Protein AF-A0A7Y6QMT1-F1 (afdb_monomer_lite)

Radius of gyration: 16.58 Å; chains: 1; bounding box: 36×43×42 Å

pLDDT: mean 93.89, std 8.6, range [36.66, 98.69]

Secondary structure (DSSP, 8-state):
--S---BTTTTB-HHHHHHHHHHHGGGGT-TTTTS--HHHHGGGTT-HHHHHHHHHHHHHHHHHHHHHTT---HHHHHHHHHHSHHHHHHHHHHHHHH-TT-BHHHHS-HHHHHH-HHHHTTTTSBHHHHHHHHHHHHHTTHHHHHHHHHHHHT-

Foldseek 3Di:
DPPFCQDADLRAGLVRQLLLCLVCVVVVVDPPRVHDDSVSSVVCRPPRVVVVVSLVVLLVVQQVVLVVLQHDQSQLSSQLCSLVNPPLSSQLSNVCNVPQQAWQVVRDPQVSCVVCCQQQPNRRGTSNSSSVSSSVVSVVCVVVVVVVVVVVVVD

Sequence (155 aa):
MAVSTAHGYGQFTDAGWMDALNRYGEKYEINSAGTLSNRNAAKYRTNKDLQAEMLAELTKANIAKGRVLGGVDDNANVYALHNLGSGDGQRFLRALAKDHNTSVADVLSKEVIKGNPSLYGNGSLTLQDAYERMSAAMAGGQQYADEARNLSQAK

Structure (mmCIF, N/CA/C/O backbone):
data_AF-A0A7Y6QMT1-F1
#
_entry.id   AF-A0A7Y6QMT1-F1
#
loop_
_atom_site.group_PDB
_atom_site.id
_atom_site.type_symbol
_atom_site.label_atom_id
_atom_site.label_alt_id
_atom_site.label_comp_id
_atom_site.label_asym_id
_atom_site.label_entity_id
_atom_site.label_seq_id
_atom_site.pdbx_PDB_ins_code
_atom_site.Cartn_x
_atom_site.Cartn_y
_atom_site.Cartn_z
_atom_site.occupancy
_atom_site.B_iso_or_equiv
_atom_site.auth_seq_id
_atom_site.auth_comp_id
_atom_site.auth_asym_id
_atom_site.auth_atom_id
_atom_site.pdbx_PDB_model_num
ATOM 1 N N . MET A 1 1 ? -1.799 23.620 -6.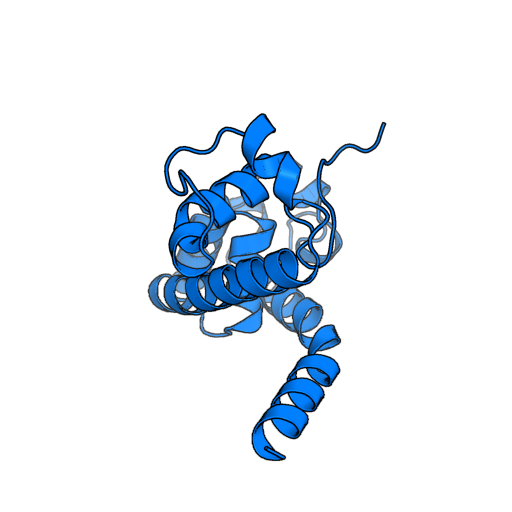351 1.00 36.66 1 MET A N 1
ATOM 2 C CA . MET A 1 1 ? -0.718 22.620 -6.481 1.00 36.66 1 MET A CA 1
ATOM 3 C C . MET A 1 1 ? -1.300 21.263 -6.133 1.00 36.66 1 MET A C 1
ATOM 5 O O . MET A 1 1 ? -2.010 21.188 -5.138 1.00 36.66 1 MET A O 1
ATOM 9 N N . ALA A 1 2 ? -1.075 20.228 -6.945 1.00 42.97 2 ALA A N 1
ATOM 10 C CA . ALA A 1 2 ? -1.429 18.869 -6.541 1.00 42.97 2 ALA A CA 1
ATOM 11 C C . ALA A 1 2 ? -0.578 18.504 -5.314 1.00 42.97 2 ALA A C 1
ATOM 13 O O . ALA A 1 2 ? 0.639 18.652 -5.348 1.00 42.97 2 ALA A O 1
ATOM 14 N N . VAL A 1 3 ? -1.217 18.105 -4.214 1.00 60.84 3 VAL A N 1
ATOM 15 C CA . VAL A 1 3 ? -0.555 17.871 -2.912 1.00 60.84 3 VAL A CA 1
ATOM 16 C C . VAL A 1 3 ? 0.200 16.525 -2.887 1.00 60.84 3 VAL A C 1
ATOM 18 O O . VAL A 1 3 ? 0.833 16.183 -1.897 1.00 60.84 3 VAL A O 1
ATOM 21 N N . SER A 1 4 ? 0.167 15.752 -3.979 1.00 79.12 4 SER A N 1
ATOM 22 C CA . SER A 1 4 ? 0.709 14.392 -4.052 1.00 79.12 4 SER A CA 1
ATOM 23 C C . SER A 1 4 ? 1.417 14.117 -5.381 1.00 79.12 4 SER A C 1
ATOM 25 O O . SER A 1 4 ? 0.995 14.611 -6.425 1.00 79.12 4 SER A O 1
ATOM 27 N N . THR A 1 5 ? 2.465 13.288 -5.331 1.00 88.56 5 THR A N 1
ATOM 28 C CA . THR A 1 5 ? 3.191 12.746 -6.498 1.00 88.56 5 THR A CA 1
ATOM 29 C C . THR A 1 5 ? 2.609 11.413 -6.995 1.00 88.56 5 THR A C 1
ATOM 31 O O . THR A 1 5 ? 3.206 10.740 -7.831 1.00 88.56 5 THR A O 1
ATOM 34 N N . ALA A 1 6 ? 1.441 11.017 -6.478 1.00 91.00 6 ALA A N 1
ATOM 35 C CA . ALA A 1 6 ? 0.732 9.803 -6.870 1.00 91.00 6 ALA A CA 1
ATOM 36 C C . ALA A 1 6 ? 0.394 9.774 -8.373 1.00 91.00 6 ALA A C 1
ATOM 38 O O . ALA A 1 6 ? -0.222 10.705 -8.896 1.00 91.00 6 ALA A O 1
ATOM 39 N N . HIS A 1 7 ? 0.765 8.691 -9.064 1.00 89.94 7 HIS A N 1
ATOM 40 C CA . HIS A 1 7 ? 0.585 8.550 -10.517 1.00 89.94 7 HIS A CA 1
ATOM 41 C C . HIS A 1 7 ? 0.372 7.085 -10.968 1.00 89.94 7 HIS A C 1
ATOM 43 O O . HIS A 1 7 ? 0.881 6.145 -10.348 1.00 89.94 7 HIS A O 1
ATOM 49 N N . GLY A 1 8 ? -0.309 6.872 -12.096 1.00 91.81 8 GLY A N 1
ATOM 50 C CA . GLY A 1 8 ? -0.387 5.566 -12.766 1.00 91.81 8 GLY A CA 1
ATOM 51 C C . GLY A 1 8 ? -1.213 4.496 -12.033 1.00 91.81 8 GLY A C 1
ATOM 52 O O . GLY A 1 8 ? -1.898 4.782 -11.058 1.00 91.81 8 GLY A O 1
ATOM 53 N N . TYR A 1 9 ? -1.140 3.243 -12.494 1.00 90.12 9 TYR A N 1
ATOM 54 C CA . TYR A 1 9 ? -2.061 2.160 -12.099 1.00 90.12 9 TYR A CA 1
ATOM 55 C C . TYR A 1 9 ? -2.089 1.835 -10.602 1.00 90.12 9 TYR A C 1
ATOM 57 O O . TYR A 1 9 ? -3.125 1.438 -10.084 1.00 90.12 9 TYR A O 1
ATOM 65 N N . GLY A 1 10 ? -0.976 2.036 -9.897 1.00 90.38 10 GLY A N 1
ATOM 66 C CA . GLY A 1 10 ? -0.895 1.849 -8.446 1.00 90.38 10 GLY A CA 1
ATOM 67 C C . GLY A 1 10 ? -0.876 3.146 -7.646 1.00 90.38 10 GLY A C 1
ATOM 68 O O . GLY A 1 10 ? -0.593 3.094 -6.460 1.00 90.38 10 GLY A O 1
ATOM 69 N N . GLN A 1 11 ? -1.050 4.310 -8.285 1.00 93.69 11 GLN A N 1
ATOM 70 C CA . GLN A 1 11 ? -0.987 5.626 -7.635 1.00 93.69 11 GLN A CA 1
ATOM 71 C C . GLN A 1 11 ? 0.235 5.826 -6.708 1.00 93.69 11 GLN A C 1
ATOM 73 O O . GLN A 1 11 ? 0.184 6.589 -5.746 1.00 93.69 11 GLN A O 1
ATOM 78 N N . PHE A 1 12 ? 1.369 5.187 -7.018 1.00 93.50 12 PHE A N 1
ATOM 79 C CA . PHE A 1 12 ? 2.595 5.305 -6.227 1.00 93.50 12 PHE A CA 1
ATOM 80 C C . PHE A 1 12 ? 3.060 6.764 -6.129 1.00 93.50 12 PHE A C 1
ATOM 82 O O . PHE A 1 12 ? 3.094 7.481 -7.130 1.00 93.50 12 PHE A O 1
ATOM 89 N N . THR A 1 13 ? 3.488 7.199 -4.949 1.00 93.38 13 THR A N 1
ATOM 90 C CA . THR A 1 13 ? 4.299 8.421 -4.832 1.00 93.38 13 THR A CA 1
ATOM 91 C C . THR A 1 13 ? 5.682 8.189 -5.445 1.00 93.38 13 THR A C 1
ATOM 93 O O . THR A 1 13 ? 6.070 7.043 -5.670 1.00 93.38 13 THR A O 1
ATOM 96 N N . ASP A 1 14 ? 6.465 9.245 -5.673 1.00 94.81 14 ASP A N 1
ATOM 97 C CA . ASP A 1 14 ? 7.853 9.099 -6.150 1.00 94.81 14 ASP A CA 1
ATOM 98 C C . ASP A 1 14 ? 8.677 8.172 -5.244 1.00 94.81 14 ASP A C 1
ATOM 100 O O . ASP A 1 14 ? 9.345 7.257 -5.724 1.00 94.81 14 ASP A O 1
ATOM 104 N N . ALA A 1 15 ? 8.558 8.359 -3.925 1.00 92.38 15 ALA A N 1
ATOM 105 C CA . ALA A 1 15 ? 9.236 7.525 -2.939 1.00 92.38 15 ALA A CA 1
ATOM 106 C C . ALA A 1 15 ? 8.728 6.076 -2.964 1.00 92.38 15 ALA A C 1
ATOM 108 O O . ALA A 1 15 ? 9.534 5.150 -2.918 1.00 92.38 15 ALA A O 1
ATOM 109 N N . GLY A 1 16 ? 7.411 5.869 -3.074 1.00 93.19 16 GLY A N 1
ATOM 110 C CA . GLY A 1 16 ? 6.827 4.530 -3.169 1.00 93.19 16 GLY A CA 1
ATOM 111 C C . GLY A 1 16 ? 7.224 3.803 -4.455 1.00 93.19 16 GLY A C 1
ATOM 112 O O . GLY A 1 16 ? 7.495 2.608 -4.428 1.00 93.19 16 GLY A O 1
ATOM 113 N N . TRP A 1 17 ? 7.311 4.523 -5.573 1.00 96.31 17 TRP A N 1
ATOM 114 C CA . TRP A 1 17 ? 7.761 3.978 -6.852 1.00 96.31 17 TRP A CA 1
ATOM 115 C C . TRP A 1 17 ? 9.236 3.573 -6.806 1.00 96.31 17 TRP A C 1
ATOM 117 O O . TRP A 1 17 ? 9.591 2.472 -7.221 1.00 96.31 17 TRP A O 1
ATOM 127 N N . MET A 1 18 ? 10.093 4.440 -6.259 1.00 96.50 18 MET A N 1
ATOM 128 C CA . MET A 1 18 ? 11.506 4.134 -6.047 1.00 96.50 18 MET A CA 1
ATOM 129 C C . MET A 1 18 ? 11.688 2.921 -5.125 1.00 96.50 18 MET A C 1
ATOM 131 O O . MET A 1 18 ? 12.485 2.041 -5.442 1.00 96.50 18 MET A O 1
ATOM 135 N N . ASP A 1 19 ? 10.956 2.851 -4.010 1.00 95.44 19 ASP A N 1
ATOM 136 C CA . ASP A 1 19 ? 11.017 1.717 -3.079 1.00 95.44 19 ASP A CA 1
ATOM 137 C C . ASP A 1 19 ? 10.567 0.409 -3.750 1.00 95.44 19 ASP A C 1
ATOM 139 O O . ASP A 1 19 ? 11.268 -0.596 -3.641 1.00 95.44 19 ASP A O 1
ATOM 143 N N . ALA A 1 20 ? 9.474 0.425 -4.521 1.00 96.12 20 ALA A N 1
ATOM 144 C CA . ALA A 1 20 ? 9.008 -0.749 -5.261 1.00 96.12 20 ALA A CA 1
ATOM 145 C C . ALA A 1 20 ? 10.053 -1.244 -6.276 1.00 96.12 20 ALA A C 1
ATOM 147 O O . ALA A 1 20 ? 10.419 -2.420 -6.255 1.00 96.12 20 ALA A O 1
ATOM 148 N N . LEU A 1 21 ? 10.605 -0.348 -7.103 1.00 97.62 21 LEU A N 1
ATOM 149 C CA . LEU A 1 21 ? 11.662 -0.708 -8.053 1.00 97.62 21 LEU A CA 1
ATOM 150 C C . LEU A 1 21 ? 12.921 -1.219 -7.352 1.00 97.62 21 LEU A C 1
ATOM 152 O O . LEU A 1 21 ? 13.556 -2.148 -7.838 1.00 97.62 21 LEU A O 1
ATOM 156 N N . ASN A 1 22 ? 13.289 -0.644 -6.208 1.00 97.81 22 ASN A N 1
ATOM 157 C CA . ASN A 1 22 ? 14.466 -1.102 -5.481 1.00 97.81 22 ASN A CA 1
ATOM 158 C C . ASN A 1 22 ? 14.278 -2.477 -4.838 1.00 97.81 22 ASN A C 1
ATOM 160 O O . ASN A 1 22 ? 15.249 -3.214 -4.712 1.00 97.81 22 ASN A O 1
ATOM 164 N N . ARG A 1 23 ? 13.053 -2.835 -4.450 1.00 97.12 23 ARG A N 1
ATOM 165 C CA . ARG A 1 23 ? 12.757 -4.149 -3.866 1.00 97.12 23 ARG A CA 1
ATOM 166 C C . ARG A 1 23 ? 12.567 -5.240 -4.907 1.00 97.12 23 ARG A C 1
ATOM 168 O O . ARG A 1 23 ? 12.942 -6.377 -4.650 1.00 97.12 23 ARG A O 1
ATOM 175 N N . TYR A 1 24 ? 11.943 -4.910 -6.035 1.00 97.88 24 TYR A N 1
ATOM 176 C CA . TYR A 1 24 ? 11.440 -5.914 -6.974 1.00 97.88 24 TYR A CA 1
ATOM 177 C C . TYR A 1 24 ? 12.015 -5.784 -8.384 1.00 97.88 24 TYR A C 1
ATOM 179 O O . TYR A 1 24 ? 11.923 -6.730 -9.158 1.00 97.88 24 TYR A O 1
ATOM 187 N N . GLY A 1 25 ? 12.622 -4.648 -8.730 1.00 97.19 25 GLY A N 1
ATOM 188 C CA . GLY A 1 25 ? 13.046 -4.336 -10.096 1.00 97.19 25 GLY A CA 1
ATOM 189 C C . GLY A 1 25 ? 14.128 -5.256 -10.659 1.00 97.19 25 GLY A C 1
ATOM 190 O O . GLY A 1 25 ? 14.193 -5.407 -11.874 1.00 97.19 25 GLY A O 1
ATOM 191 N N . GLU A 1 26 ? 14.928 -5.919 -9.816 1.00 97.06 26 GLU A N 1
ATOM 192 C CA . GLU A 1 26 ? 15.934 -6.893 -10.272 1.00 97.06 26 GLU A CA 1
ATOM 193 C C . GLU A 1 26 ? 15.290 -8.033 -11.076 1.00 97.06 26 GLU A C 1
ATOM 195 O O . GLU A 1 26 ? 15.801 -8.421 -12.123 1.00 97.06 26 GLU A O 1
ATOM 200 N N . LYS A 1 27 ? 14.103 -8.492 -10.655 1.00 97.25 27 LYS A N 1
ATOM 201 C CA . LYS A 1 27 ? 13.320 -9.521 -11.357 1.00 97.25 27 LYS A CA 1
ATOM 202 C C . LYS A 1 27 ? 12.891 -9.094 -12.768 1.00 97.25 27 LYS A C 1
ATOM 204 O O . LYS A 1 27 ? 12.621 -9.950 -13.604 1.00 97.25 27 LYS A O 1
ATOM 209 N N . TYR A 1 28 ? 12.825 -7.791 -13.014 1.00 96.88 28 TYR A N 1
ATOM 210 C CA . TYR A 1 28 ? 12.351 -7.180 -14.256 1.00 96.88 28 TYR A CA 1
ATOM 211 C C . TYR A 1 28 ? 13.487 -6.464 -14.997 1.00 96.88 28 TYR A C 1
ATOM 213 O O . TYR A 1 28 ? 13.252 -5.499 -15.721 1.00 96.88 28 TYR A O 1
ATOM 221 N N . GLU A 1 29 ? 14.729 -6.909 -14.772 1.00 95.50 29 GLU A N 1
ATOM 222 C CA . GLU A 1 29 ? 15.932 -6.450 -15.480 1.00 95.50 29 GLU A CA 1
ATOM 223 C C . GLU A 1 29 ? 16.210 -4.941 -15.325 1.00 95.50 29 GLU A C 1
ATOM 225 O O . GLU A 1 29 ? 16.870 -4.302 -16.150 1.00 95.50 29 GLU A O 1
ATOM 230 N N . ILE A 1 30 ? 15.739 -4.346 -14.224 1.00 96.00 30 ILE A N 1
ATOM 231 C CA . ILE A 1 30 ? 16.012 -2.947 -13.902 1.00 96.00 30 ILE A CA 1
ATOM 232 C C . ILE A 1 30 ? 17.414 -2.830 -13.306 1.00 96.00 30 ILE A C 1
ATOM 234 O O . ILE A 1 30 ? 17.661 -3.150 -12.141 1.00 96.00 30 ILE A O 1
ATOM 238 N N . ASN A 1 31 ? 18.335 -2.297 -14.108 1.00 91.69 31 ASN A N 1
ATOM 239 C CA . ASN A 1 31 ? 19.703 -2.021 -13.679 1.00 91.69 31 ASN A CA 1
ATOM 240 C C . ASN A 1 31 ? 19.744 -1.173 -12.398 1.00 91.69 31 ASN A C 1
ATOM 242 O O . ASN A 1 31 ? 19.059 -0.151 -12.287 1.00 91.69 31 ASN A O 1
ATOM 246 N N . SER A 1 32 ? 20.607 -1.576 -11.461 1.00 93.69 32 SER A N 1
ATOM 247 C CA . SER A 1 32 ? 20.813 -0.914 -10.164 1.00 93.69 32 SER A CA 1
ATOM 248 C C . SER A 1 32 ? 19.593 -0.903 -9.234 1.00 93.69 32 SER A C 1
ATOM 250 O O . SER A 1 32 ? 19.572 -0.113 -8.281 1.00 93.69 32 SER A O 1
ATOM 252 N N . ALA A 1 33 ? 18.602 -1.777 -9.459 1.00 95.69 33 ALA A N 1
ATOM 253 C CA . ALA A 1 33 ? 17.593 -2.076 -8.446 1.00 95.69 33 ALA A CA 1
ATOM 254 C C . ALA A 1 33 ? 18.271 -2.365 -7.090 1.00 95.69 33 ALA A C 1
ATOM 256 O O . ALA A 1 33 ? 19.330 -2.985 -7.018 1.00 95.69 33 ALA A O 1
ATOM 257 N N . GLY A 1 34 ? 17.712 -1.799 -6.026 1.00 95.75 34 GLY A N 1
ATOM 258 C CA . GLY A 1 34 ? 18.271 -1.789 -4.673 1.00 95.75 34 GLY A CA 1
ATOM 259 C C . GLY A 1 34 ? 18.988 -0.481 -4.323 1.00 95.75 34 GLY A C 1
ATOM 260 O O . GLY A 1 34 ? 19.130 -0.161 -3.147 1.00 95.75 34 GLY A O 1
ATOM 261 N N . THR A 1 35 ? 19.391 0.314 -5.323 1.00 97.00 35 THR A N 1
ATOM 262 C CA . THR A 1 35 ? 20.161 1.561 -5.126 1.00 97.00 35 THR A CA 1
ATOM 263 C C . THR A 1 35 ? 19.678 2.741 -5.979 1.00 97.00 35 THR A C 1
ATOM 265 O O . THR A 1 35 ? 20.328 3.789 -6.027 1.00 97.00 35 THR A O 1
ATOM 268 N N . LEU A 1 36 ? 18.534 2.617 -6.659 1.00 97.12 36 LEU A N 1
ATOM 269 C CA . LEU A 1 36 ? 17.975 3.701 -7.464 1.00 97.12 36 LEU A CA 1
ATOM 270 C C . LEU A 1 36 ? 17.643 4.909 -6.588 1.00 97.12 36 LEU A C 1
ATOM 272 O O . LEU A 1 36 ? 17.018 4.784 -5.537 1.00 97.12 36 LEU A O 1
ATOM 276 N N . SER A 1 37 ? 17.997 6.093 -7.087 1.00 96.44 37 SER A N 1
ATOM 277 C CA . SER A 1 37 ? 17.469 7.368 -6.604 1.00 96.44 37 SER A CA 1
ATOM 278 C C . SER A 1 37 ? 16.112 7.668 -7.246 1.00 96.44 37 SER A C 1
ATOM 280 O O . SER A 1 37 ? 15.825 7.173 -8.339 1.00 96.44 37 SER A O 1
ATOM 282 N N . ASN A 1 38 ? 15.321 8.569 -6.650 1.00 94.50 38 ASN A N 1
ATOM 283 C CA . ASN A 1 38 ? 14.054 9.042 -7.235 1.00 94.50 38 ASN A CA 1
ATOM 284 C C . ASN A 1 38 ? 14.211 9.490 -8.699 1.00 94.50 38 ASN A C 1
ATOM 286 O O . ASN A 1 38 ? 13.389 9.153 -9.547 1.00 94.50 38 ASN A O 1
ATOM 290 N N . ARG A 1 39 ? 15.305 10.194 -9.026 1.00 95.06 39 ARG A N 1
ATOM 291 C CA . ARG A 1 39 ? 15.588 10.646 -10.398 1.00 95.06 39 ARG A CA 1
ATOM 292 C C . ARG A 1 39 ? 15.742 9.475 -11.371 1.00 95.06 39 ARG A C 1
ATOM 294 O O . ARG A 1 39 ? 15.255 9.550 -12.495 1.00 95.06 39 ARG A O 1
ATOM 301 N N . ASN A 1 40 ? 16.444 8.418 -10.969 1.00 96.44 40 ASN A N 1
ATOM 302 C CA . ASN A 1 40 ? 16.645 7.252 -11.828 1.00 96.44 40 ASN A CA 1
ATOM 303 C C . ASN A 1 40 ? 15.384 6.385 -11.902 1.00 96.44 40 ASN A C 1
ATOM 305 O O . ASN A 1 40 ? 15.043 5.928 -12.988 1.00 96.44 40 ASN A O 1
ATOM 309 N N . ALA A 1 41 ? 14.656 6.239 -10.794 1.00 96.94 41 ALA A N 1
ATOM 310 C CA . ALA A 1 41 ? 13.367 5.556 -10.753 1.00 96.94 41 ALA A CA 1
ATOM 311 C C . ALA A 1 41 ? 12.324 6.224 -11.672 1.00 96.94 41 ALA A C 1
ATOM 313 O O . ALA A 1 41 ? 11.569 5.534 -12.359 1.00 96.94 41 ALA A O 1
ATOM 314 N N . ALA A 1 42 ? 12.317 7.561 -11.752 1.00 95.44 42 ALA A N 1
ATOM 315 C CA . ALA A 1 42 ? 11.379 8.324 -12.578 1.00 95.44 42 ALA A CA 1
ATOM 316 C C . ALA A 1 42 ? 11.443 7.977 -14.077 1.00 95.44 42 ALA A C 1
ATOM 318 O O . ALA A 1 42 ? 10.435 8.0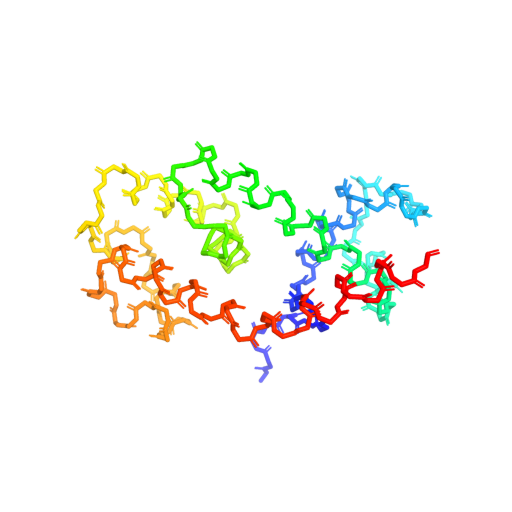90 -14.771 1.00 95.44 42 ALA A O 1
ATOM 319 N N . LYS A 1 43 ? 12.589 7.490 -14.577 1.00 95.88 43 LYS A N 1
ATOM 320 C CA . LYS A 1 43 ? 12.760 7.076 -15.984 1.00 95.88 43 LYS A CA 1
ATOM 321 C C . LYS A 1 43 ? 11.818 5.943 -16.387 1.00 95.88 43 LYS A C 1
ATOM 323 O O . LYS A 1 43 ? 11.426 5.855 -17.543 1.00 95.88 43 LYS A O 1
ATOM 328 N N . TYR A 1 44 ? 11.438 5.105 -15.429 1.00 95.81 44 TYR A N 1
ATOM 329 C CA . TYR A 1 44 ? 10.555 3.968 -15.658 1.00 95.81 44 TYR A CA 1
ATOM 330 C C . TYR A 1 44 ? 9.084 4.294 -15.387 1.00 95.81 44 TYR A C 1
ATOM 332 O O . TYR A 1 44 ? 8.212 3.458 -15.610 1.00 95.81 44 TYR A O 1
ATOM 340 N N . ARG A 1 45 ? 8.787 5.506 -14.895 1.00 94.25 45 ARG A N 1
ATOM 341 C CA . ARG A 1 45 ? 7.478 5.841 -14.326 1.00 94.25 45 ARG A CA 1
ATOM 342 C C . ARG A 1 45 ? 6.343 5.748 -15.334 1.00 94.25 45 ARG A C 1
ATOM 344 O O . ARG A 1 45 ? 5.221 5.514 -14.914 1.00 94.25 45 ARG A O 1
ATOM 351 N N . THR A 1 46 ? 6.609 5.914 -16.626 1.00 94.88 46 THR A N 1
ATOM 352 C CA . THR A 1 46 ? 5.600 5.861 -17.695 1.00 94.88 46 THR A CA 1
ATOM 353 C C . THR A 1 46 ? 5.433 4.472 -18.318 1.00 94.88 46 THR A C 1
ATOM 355 O O . THR A 1 46 ? 4.508 4.283 -19.108 1.00 94.88 46 THR A O 1
ATOM 358 N N . ASN A 1 47 ? 6.275 3.493 -17.962 1.00 96.06 47 ASN A N 1
ATOM 359 C CA . ASN A 1 47 ? 6.140 2.119 -18.442 1.00 96.06 47 ASN A CA 1
ATOM 360 C C . ASN A 1 47 ? 4.969 1.432 -17.721 1.00 96.06 47 ASN A C 1
ATOM 362 O O . ASN A 1 47 ? 5.036 1.152 -16.525 1.00 96.06 47 ASN A O 1
ATOM 366 N N . LYS A 1 48 ? 3.884 1.184 -18.458 1.00 95.56 48 LYS A N 1
ATOM 367 C CA . LYS A 1 48 ? 2.634 0.621 -17.932 1.00 95.56 48 LYS A CA 1
ATOM 368 C C . LYS A 1 48 ? 2.762 -0.833 -17.487 1.00 95.56 48 LYS A C 1
ATOM 370 O O . LYS A 1 48 ? 2.156 -1.188 -16.478 1.00 95.56 48 LYS A O 1
ATOM 375 N N . ASP A 1 49 ? 3.553 -1.634 -18.193 1.00 95.75 49 ASP A N 1
ATOM 376 C CA . ASP A 1 49 ? 3.757 -3.041 -17.845 1.00 95.75 49 ASP A CA 1
ATOM 377 C C . ASP A 1 49 ? 4.516 -3.128 -16.523 1.00 95.75 49 ASP A C 1
ATOM 379 O O . ASP A 1 49 ? 4.038 -3.743 -15.572 1.00 95.75 49 ASP A O 1
ATOM 383 N N . LEU A 1 50 ? 5.593 -2.349 -16.389 1.00 96.50 50 LEU A N 1
ATOM 384 C CA . LEU A 1 50 ? 6.347 -2.286 -15.140 1.00 96.50 50 LEU A CA 1
ATOM 385 C C . LEU A 1 50 ? 5.516 -1.710 -13.983 1.00 96.50 50 LEU A C 1
ATOM 387 O O . LEU A 1 50 ? 5.650 -2.145 -12.842 1.00 96.50 50 LEU A O 1
ATOM 391 N N . GLN A 1 51 ? 4.626 -0.744 -14.240 1.00 96.75 51 GLN A N 1
ATOM 392 C CA . GLN A 1 51 ? 3.688 -0.280 -13.211 1.00 96.75 51 GLN A CA 1
ATOM 393 C C . GLN A 1 51 ? 2.785 -1.412 -12.708 1.00 96.75 51 GLN A C 1
ATOM 395 O O . GLN A 1 51 ? 2.578 -1.522 -11.498 1.00 96.75 51 GLN A O 1
ATOM 400 N N . ALA A 1 52 ? 2.242 -2.225 -13.617 1.00 95.12 52 ALA A N 1
ATOM 401 C CA . ALA A 1 52 ? 1.392 -3.356 -13.265 1.00 95.12 52 ALA A CA 1
ATOM 402 C C . ALA A 1 52 ? 2.180 -4.436 -12.507 1.00 95.12 52 ALA A C 1
ATOM 404 O O . ALA A 1 52 ? 1.705 -4.943 -11.492 1.00 95.12 52 ALA A O 1
ATOM 405 N N . GLU A 1 53 ? 3.406 -4.728 -12.938 1.00 96.50 53 GLU A N 1
ATOM 406 C CA . GLU A 1 53 ? 4.312 -5.676 -12.285 1.00 96.50 53 GLU A CA 1
ATOM 407 C C . GLU A 1 53 ? 4.670 -5.249 -10.857 1.00 96.50 53 GLU A C 1
ATOM 409 O O . GLU A 1 53 ? 4.511 -6.026 -9.916 1.00 96.50 53 GLU A O 1
ATOM 414 N N . MET A 1 54 ? 5.075 -3.991 -10.663 1.00 97.56 54 MET A N 1
ATOM 415 C CA . MET A 1 54 ? 5.389 -3.458 -9.332 1.00 97.56 54 MET A CA 1
ATOM 416 C C . MET A 1 54 ? 4.165 -3.429 -8.420 1.00 97.56 54 MET A C 1
ATOM 418 O O . MET A 1 54 ? 4.274 -3.715 -7.226 1.00 97.56 54 MET A O 1
ATOM 422 N N . LEU A 1 55 ? 2.991 -3.106 -8.968 1.00 95.56 55 LEU A N 1
ATOM 423 C CA . LEU A 1 55 ? 1.744 -3.176 -8.215 1.00 95.56 55 LEU A CA 1
ATOM 424 C C . LEU A 1 55 ? 1.424 -4.619 -7.806 1.00 95.56 55 LEU A C 1
ATOM 426 O O . LEU A 1 55 ? 1.024 -4.843 -6.667 1.00 95.56 55 LEU A O 1
ATOM 430 N N . ALA A 1 56 ? 1.630 -5.600 -8.685 1.00 95.25 56 ALA A N 1
ATOM 431 C CA . ALA A 1 56 ? 1.401 -7.008 -8.373 1.00 95.25 56 ALA A CA 1
ATOM 432 C C . ALA A 1 56 ? 2.346 -7.520 -7.272 1.00 95.25 56 ALA A C 1
ATOM 434 O O . ALA A 1 56 ? 1.892 -8.187 -6.337 1.00 95.25 56 ALA A O 1
ATOM 435 N N . GLU A 1 57 ? 3.634 -7.168 -7.331 1.00 97.44 57 GLU A N 1
ATOM 436 C CA . GLU A 1 57 ? 4.606 -7.530 -6.291 1.00 97.44 57 GLU A CA 1
ATOM 437 C C . GLU A 1 57 ? 4.270 -6.882 -4.944 1.00 97.44 57 GLU A C 1
ATOM 439 O O . GLU A 1 57 ? 4.254 -7.563 -3.913 1.00 97.44 57 GLU A O 1
ATOM 444 N N . LEU A 1 58 ? 3.912 -5.592 -4.942 1.00 95.75 58 LEU A N 1
ATOM 445 C CA . LEU A 1 58 ? 3.488 -4.904 -3.724 1.00 95.75 58 LEU A CA 1
ATOM 446 C C . LEU A 1 58 ? 2.215 -5.530 -3.140 1.00 95.75 58 LEU A C 1
ATOM 448 O O . LEU A 1 58 ? 2.149 -5.773 -1.936 1.00 95.75 58 LEU A O 1
ATOM 452 N N . THR A 1 59 ? 1.222 -5.831 -3.980 1.00 95.50 59 THR A N 1
ATOM 453 C CA . THR A 1 59 ? -0.012 -6.513 -3.569 1.00 95.50 59 THR A CA 1
ATOM 454 C C . THR A 1 59 ? 0.308 -7.847 -2.904 1.00 95.50 59 THR A C 1
ATOM 456 O O . THR A 1 59 ? -0.106 -8.084 -1.769 1.00 95.50 59 THR A O 1
ATOM 459 N N . LYS A 1 60 ? 1.116 -8.696 -3.549 1.00 96.88 60 LYS A N 1
ATOM 460 C CA . LYS A 1 60 ? 1.525 -9.992 -2.994 1.00 96.88 60 LYS A CA 1
ATOM 461 C C . LYS A 1 60 ? 2.242 -9.838 -1.650 1.00 96.88 60 LYS A C 1
ATOM 463 O O . LYS A 1 60 ? 1.942 -10.566 -0.701 1.00 96.88 60 LYS A O 1
ATOM 468 N N . ALA A 1 61 ? 3.174 -8.892 -1.553 1.00 96.94 61 ALA A N 1
ATOM 469 C CA . ALA A 1 61 ? 3.917 -8.640 -0.325 1.00 96.94 61 ALA A CA 1
ATOM 470 C C . ALA A 1 61 ? 3.013 -8.123 0.805 1.00 96.94 61 ALA A C 1
ATOM 472 O O . ALA A 1 61 ? 3.154 -8.556 1.951 1.00 96.94 61 ALA A O 1
ATOM 473 N N . ASN A 1 62 ? 2.057 -7.246 0.493 1.00 97.44 62 ASN A N 1
ATOM 474 C CA . ASN A 1 62 ? 1.125 -6.704 1.475 1.00 97.44 62 ASN A CA 1
ATOM 475 C C . ASN A 1 62 ? 0.107 -7.743 1.957 1.00 97.44 62 ASN A C 1
ATOM 477 O O . ASN A 1 62 ? -0.202 -7.743 3.145 1.00 97.44 62 ASN A O 1
ATOM 481 N N . ILE A 1 63 ? -0.345 -8.668 1.103 1.00 97.75 63 ILE A N 1
ATOM 482 C CA . ILE A 1 63 ? -1.156 -9.824 1.531 1.00 97.75 63 ILE A CA 1
ATOM 483 C C . ILE A 1 63 ? -0.404 -10.617 2.602 1.00 97.75 63 ILE A C 1
ATOM 485 O O . ILE A 1 63 ? -0.890 -10.793 3.720 1.00 97.75 63 ILE A O 1
ATOM 489 N N . ALA A 1 64 ? 0.817 -11.058 2.280 1.00 98.12 64 ALA A N 1
ATOM 490 C CA . ALA A 1 64 ? 1.616 -11.872 3.191 1.00 98.12 64 ALA A CA 1
ATOM 491 C C . ALA A 1 64 ? 1.898 -11.132 4.506 1.00 98.12 64 ALA A C 1
ATOM 493 O O . ALA A 1 64 ? 1.726 -11.684 5.594 1.00 98.12 64 ALA A O 1
ATOM 494 N N . LYS A 1 65 ? 2.284 -9.857 4.413 1.00 98.00 65 LYS A N 1
ATOM 495 C CA . LYS A 1 65 ? 2.582 -9.025 5.575 1.00 98.00 65 LYS A CA 1
ATOM 496 C C . LYS A 1 65 ? 1.344 -8.746 6.426 1.00 98.00 65 LYS A C 1
ATOM 498 O O . LYS A 1 65 ? 1.439 -8.811 7.647 1.00 98.00 65 LYS A O 1
ATOM 503 N N . GLY A 1 66 ? 0.200 -8.453 5.814 1.00 98.25 66 GLY A N 1
ATOM 504 C CA . GLY A 1 66 ? -1.038 -8.158 6.529 1.00 98.25 66 GLY A CA 1
ATOM 505 C C . GLY A 1 66 ? -1.524 -9.338 7.366 1.00 98.25 66 GLY A C 1
ATOM 506 O O . GLY A 1 66 ? -1.821 -9.161 8.547 1.00 98.25 66 GLY A O 1
ATOM 507 N N . ARG A 1 67 ? -1.453 -10.555 6.811 1.00 98.31 67 ARG A N 1
ATOM 508 C CA . ARG A 1 67 ? -1.755 -11.798 7.539 1.00 98.31 67 ARG A CA 1
ATOM 509 C C . ARG A 1 67 ? -0.862 -11.990 8.767 1.00 98.31 67 ARG A C 1
ATOM 511 O O . ARG A 1 67 ? -1.357 -12.307 9.841 1.00 98.31 67 ARG A O 1
ATOM 518 N N . VAL A 1 68 ? 0.445 -11.735 8.642 1.00 98.19 68 VAL A N 1
ATOM 519 C CA . VAL A 1 68 ? 1.395 -11.808 9.775 1.00 98.19 68 VAL A CA 1
ATOM 520 C C . VAL A 1 68 ? 1.087 -10.765 10.856 1.00 98.19 68 VAL A C 1
ATOM 522 O O . VAL A 1 68 ? 1.346 -10.995 12.035 1.00 98.19 68 VAL A O 1
ATOM 525 N N . LEU A 1 69 ? 0.543 -9.610 10.471 1.00 98.12 69 LEU A N 1
ATOM 526 C CA . LEU A 1 69 ? 0.180 -8.532 11.395 1.00 98.12 69 LEU A CA 1
ATOM 527 C C . LEU A 1 69 ? -1.185 -8.740 12.067 1.00 98.12 69 LEU A C 1
ATOM 529 O O . LEU A 1 69 ? -1.520 -7.959 12.954 1.00 98.12 69 LEU A O 1
ATOM 533 N N . GLY A 1 70 ? -1.923 -9.783 11.675 1.00 96.38 70 GLY A N 1
ATOM 534 C CA . GLY A 1 70 ? -3.205 -10.181 12.257 1.00 96.38 70 GLY A CA 1
ATOM 535 C C . GLY A 1 70 ? -4.441 -9.758 11.459 1.00 96.38 70 GLY A C 1
ATOM 536 O O . GLY A 1 70 ? -5.554 -9.970 11.925 1.00 96.38 70 GLY A O 1
ATOM 537 N N . GLY A 1 71 ? -4.277 -9.189 10.262 1.00 97.69 71 GLY A N 1
ATOM 538 C CA . GLY A 1 71 ? -5.404 -8.889 9.382 1.00 97.69 71 GLY A CA 1
ATOM 539 C C . GLY A 1 71 ? -5.884 -10.126 8.618 1.00 97.69 71 GLY A C 1
ATOM 540 O O . GLY A 1 71 ? -5.079 -10.858 8.036 1.00 97.69 71 GLY A O 1
ATOM 541 N N . VAL A 1 72 ? -7.198 -10.348 8.605 1.00 97.38 72 VAL A N 1
ATOM 542 C CA . VAL A 1 72 ? -7.838 -11.568 8.076 1.00 97.38 72 VAL A CA 1
ATOM 543 C C . VAL A 1 72 ? -8.403 -11.425 6.659 1.00 97.38 72 VAL A C 1
ATOM 545 O O . VAL A 1 72 ? -8.696 -12.430 6.020 1.00 97.38 72 VAL A O 1
ATOM 548 N N . ASP A 1 73 ? -8.535 -10.198 6.158 1.00 98.06 73 ASP A N 1
ATOM 549 C CA . ASP A 1 73 ? -9.022 -9.886 4.815 1.00 98.06 73 ASP A CA 1
ATOM 550 C C . ASP A 1 73 ? -7.853 -9.388 3.951 1.00 98.06 73 ASP A C 1
ATOM 552 O O . ASP A 1 73 ? -7.239 -8.354 4.219 1.00 98.06 73 ASP A O 1
ATOM 556 N N . ASP A 1 74 ? -7.529 -10.131 2.895 1.00 97.44 74 ASP A N 1
ATOM 557 C CA . ASP A 1 74 ? -6.414 -9.808 2.003 1.00 97.44 74 ASP A CA 1
ATOM 558 C C . ASP A 1 74 ? -6.587 -8.477 1.265 1.00 97.44 74 ASP A C 1
ATOM 560 O O . ASP A 1 74 ? -5.610 -7.748 1.084 1.00 97.44 74 ASP A O 1
ATOM 564 N N . ASN A 1 75 ? -7.811 -8.129 0.871 1.00 96.75 75 ASN A N 1
ATOM 565 C CA . ASN A 1 75 ? -8.098 -6.868 0.198 1.00 96.75 75 ASN A CA 1
ATOM 566 C C . ASN A 1 75 ? -7.848 -5.699 1.152 1.00 96.75 75 ASN A C 1
ATOM 568 O O . ASN A 1 75 ? -7.120 -4.756 0.826 1.00 96.75 75 ASN A O 1
ATOM 572 N N . ALA A 1 76 ? -8.386 -5.789 2.365 1.00 97.94 76 ALA A N 1
ATOM 573 C CA . ALA A 1 76 ? -8.176 -4.761 3.371 1.00 97.94 76 ALA A CA 1
ATOM 574 C C . ALA A 1 76 ? -6.708 -4.689 3.834 1.00 97.94 76 ALA A C 1
ATOM 576 O O . ALA A 1 76 ? -6.181 -3.595 4.028 1.00 97.94 76 ALA A O 1
ATOM 577 N N . ASN A 1 77 ? -6.004 -5.823 3.922 1.00 98.06 77 ASN A N 1
ATOM 578 C CA . ASN A 1 77 ? -4.563 -5.880 4.194 1.00 98.06 77 ASN A CA 1
ATOM 579 C C . ASN A 1 77 ? -3.746 -5.098 3.161 1.00 98.06 77 ASN A C 1
ATOM 581 O O . ASN A 1 77 ? -2.891 -4.282 3.522 1.00 98.06 77 ASN A O 1
ATOM 585 N N . VAL A 1 78 ? -4.016 -5.345 1.876 1.00 96.88 78 VAL A N 1
ATOM 586 C CA . VAL A 1 78 ? -3.347 -4.666 0.760 1.00 96.88 78 VAL A CA 1
ATOM 587 C C . VAL A 1 78 ? -3.577 -3.170 0.838 1.00 96.88 78 VAL A C 1
ATOM 589 O O . VAL A 1 78 ? -2.614 -2.400 0.791 1.00 96.88 78 VAL A O 1
ATOM 592 N N . TYR A 1 79 ? -4.833 -2.764 1.004 1.00 96.81 79 TYR A N 1
ATOM 593 C CA . TYR A 1 79 ? -5.196 -1.358 1.016 1.00 96.81 79 TYR A CA 1
ATOM 594 C C . TYR A 1 79 ? -4.639 -0.636 2.249 1.00 96.81 79 TYR A C 1
ATOM 596 O O . TYR A 1 79 ? -4.072 0.446 2.102 1.00 96.81 79 TYR A O 1
ATOM 604 N N . ALA A 1 80 ? -4.714 -1.233 3.444 1.00 97.69 80 ALA A N 1
ATOM 605 C CA . ALA A 1 80 ? -4.167 -0.656 4.673 1.00 97.69 80 ALA A CA 1
ATOM 606 C C . ALA A 1 80 ? -2.669 -0.362 4.530 1.00 97.69 80 ALA A C 1
ATOM 608 O O . ALA A 1 80 ? -2.217 0.753 4.787 1.00 97.69 80 ALA A O 1
ATOM 609 N N . LEU A 1 81 ? -1.891 -1.344 4.068 1.00 97.00 81 LEU A N 1
ATOM 610 C CA . LEU A 1 81 ? -0.441 -1.206 3.919 1.00 97.00 81 LEU A CA 1
ATOM 611 C C . LEU A 1 81 ? -0.040 -0.297 2.751 1.00 97.00 81 LEU A C 1
ATOM 613 O O . LEU A 1 81 ? 1.023 0.319 2.810 1.00 97.00 81 LEU A O 1
ATOM 617 N N . HIS A 1 82 ? -0.869 -0.186 1.712 1.00 95.19 82 HIS A N 1
ATOM 618 C CA . HIS A 1 82 ? -0.635 0.736 0.603 1.00 95.19 82 HIS A CA 1
ATOM 619 C C . HIS A 1 82 ? -0.961 2.191 0.982 1.00 95.19 82 HIS A C 1
ATOM 621 O O . HIS A 1 82 ? -0.135 3.077 0.774 1.00 95.19 82 HIS A O 1
ATOM 627 N N . ASN A 1 83 ? -2.133 2.437 1.577 1.00 93.69 83 ASN A N 1
ATOM 628 C CA . ASN A 1 83 ? -2.600 3.777 1.947 1.00 93.69 83 ASN A CA 1
ATOM 629 C C . ASN A 1 83 ? -1.783 4.385 3.094 1.00 93.69 83 ASN A C 1
ATOM 631 O O . ASN A 1 83 ? -1.399 5.550 3.028 1.00 93.69 83 ASN A O 1
ATOM 635 N N . LEU A 1 84 ? -1.514 3.595 4.136 1.00 94.38 84 LEU A N 1
ATOM 636 C CA . LEU A 1 84 ? -0.842 4.057 5.355 1.00 94.38 84 LEU A CA 1
ATOM 637 C C . LEU A 1 84 ? 0.672 3.794 5.345 1.00 94.38 84 LEU A C 1
ATOM 639 O O . LEU A 1 84 ? 1.395 4.222 6.248 1.00 94.38 84 LEU A O 1
ATOM 643 N N . GLY A 1 85 ? 1.166 3.058 4.348 1.00 90.19 85 GLY A N 1
ATOM 644 C CA . GLY A 1 85 ? 2.560 2.644 4.272 1.00 90.19 85 GLY A CA 1
ATOM 645 C C . GLY A 1 85 ? 2.977 1.694 5.400 1.00 90.19 85 GLY A C 1
ATOM 646 O O . GLY A 1 85 ? 2.181 1.179 6.190 1.00 90.19 85 GLY A O 1
ATOM 647 N N . SER A 1 86 ? 4.286 1.454 5.503 1.00 85.06 86 SER A N 1
ATOM 648 C CA . SER A 1 86 ? 4.839 0.484 6.452 1.00 85.06 86 SER A CA 1
ATOM 649 C C . SER A 1 86 ? 4.858 0.948 7.910 1.00 85.06 86 SER A C 1
ATOM 651 O O . SER A 1 86 ? 5.106 0.113 8.773 1.00 85.06 86 SER A O 1
ATOM 653 N N . GLY A 1 87 ? 4.662 2.234 8.201 1.00 92.81 87 GLY A N 1
ATOM 654 C CA . GLY A 1 87 ? 4.586 2.741 9.574 1.00 92.81 87 GLY A CA 1
ATOM 655 C C . GLY A 1 87 ? 3.177 2.573 10.132 1.00 92.81 87 GLY A C 1
ATOM 656 O O . GLY A 1 87 ? 2.896 1.648 10.898 1.00 92.81 87 GLY A O 1
ATOM 657 N N . ASP A 1 88 ? 2.280 3.446 9.684 1.00 96.69 88 ASP A N 1
ATOM 658 C CA . ASP A 1 88 ? 0.905 3.526 10.172 1.00 96.69 88 ASP A CA 1
ATOM 659 C C . ASP A 1 88 ? 0.087 2.283 9.818 1.00 96.69 88 ASP A C 1
ATOM 661 O O . ASP A 1 88 ? -0.677 1.816 10.657 1.00 96.69 88 ASP A O 1
ATOM 665 N N . GLY A 1 89 ? 0.310 1.667 8.652 1.00 97.44 89 GLY A N 1
ATOM 666 C CA . GLY A 1 89 ? -0.409 0.450 8.260 1.00 97.44 89 GLY A CA 1
ATOM 667 C C . GLY A 1 89 ? -0.101 -0.738 9.172 1.00 97.44 89 GLY A C 1
ATOM 668 O O . GLY A 1 89 ? -0.991 -1.505 9.527 1.00 97.44 89 GLY A O 1
ATOM 669 N N . GLN A 1 90 ? 1.148 -0.867 9.635 1.00 98.06 90 GLN A N 1
ATOM 670 C CA . GLN A 1 90 ? 1.498 -1.907 10.608 1.00 98.06 90 GLN A CA 1
ATOM 671 C C . GLN A 1 90 ? 0.899 -1.634 11.982 1.00 98.06 90 GLN A C 1
ATOM 673 O O . GLN A 1 90 ? 0.431 -2.564 12.638 1.00 98.06 90 GLN A O 1
ATOM 678 N N . ARG A 1 91 ? 0.929 -0.371 12.424 1.00 98.25 91 ARG A N 1
ATOM 679 C CA . ARG A 1 91 ? 0.335 0.035 13.700 1.00 98.25 91 ARG A CA 1
ATOM 680 C C . ARG A 1 91 ? -1.174 -0.218 13.695 1.00 98.25 91 ARG A C 1
ATOM 682 O O . ARG A 1 91 ? -1.679 -0.792 14.653 1.00 98.25 91 ARG A O 1
ATOM 689 N N . PHE A 1 92 ? -1.843 0.124 12.594 1.00 98.56 92 PHE A N 1
ATOM 690 C CA . PHE A 1 92 ? -3.260 -0.134 12.363 1.00 98.56 92 PHE A CA 1
ATOM 691 C C . PHE A 1 92 ? -3.593 -1.625 12.472 1.00 98.56 92 PHE A C 1
ATOM 693 O O . PHE A 1 92 ? -4.396 -2.001 13.318 1.00 98.56 92 PHE A O 1
ATOM 700 N N . LEU A 1 93 ? -2.937 -2.489 11.686 1.00 98.69 93 LEU A N 1
ATOM 701 C CA . LEU A 1 93 ? -3.266 -3.921 11.660 1.00 98.69 93 LEU A CA 1
ATOM 702 C C . LEU A 1 93 ? -2.976 -4.625 12.993 1.00 98.69 93 LEU A C 1
ATOM 704 O O . LEU A 1 93 ? -3.764 -5.456 13.430 1.00 98.69 93 LEU A O 1
ATOM 708 N N . ARG A 1 94 ? -1.888 -4.255 13.682 1.00 98.56 94 ARG A N 1
ATOM 709 C CA . ARG A 1 94 ? -1.585 -4.803 15.014 1.00 98.56 94 ARG A CA 1
ATOM 710 C C . ARG A 1 94 ? -2.592 -4.356 16.071 1.00 98.56 94 ARG A C 1
ATOM 712 O O . ARG A 1 94 ? -2.907 -5.136 16.964 1.00 98.56 94 ARG A O 1
ATOM 719 N N . ALA A 1 95 ? -3.057 -3.108 16.000 1.00 98.50 95 ALA A N 1
ATOM 720 C CA . ALA A 1 95 ? -4.086 -2.605 16.902 1.00 98.50 95 ALA A CA 1
ATOM 721 C C . ALA A 1 95 ? -5.429 -3.299 16.636 1.00 98.50 95 ALA A C 1
ATOM 723 O O . ALA A 1 95 ? -6.040 -3.785 17.582 1.00 98.50 95 ALA A O 1
ATOM 724 N N . LEU A 1 96 ? -5.806 -3.449 15.360 1.00 98.56 96 LEU A N 1
ATOM 725 C CA . LEU A 1 96 ? -6.999 -4.184 14.935 1.00 98.56 96 LEU A CA 1
ATOM 726 C C . LEU A 1 96 ? -6.986 -5.613 15.488 1.00 98.56 96 LEU A C 1
ATOM 728 O O . LEU A 1 96 ? -7.942 -6.022 16.129 1.00 98.56 96 LEU A O 1
ATOM 732 N N . ALA A 1 97 ? -5.877 -6.338 15.321 1.00 98.38 97 ALA A N 1
ATOM 733 C CA . ALA A 1 97 ? -5.739 -7.713 15.803 1.00 98.38 97 ALA A CA 1
ATOM 734 C C . ALA A 1 97 ? -5.843 -7.854 17.333 1.00 98.38 97 ALA A C 1
ATOM 736 O O . ALA A 1 97 ? -6.112 -8.943 17.839 1.00 98.38 97 ALA A O 1
ATOM 737 N N . LYS A 1 98 ? -5.591 -6.773 18.080 1.00 98.38 98 LYS A N 1
ATOM 738 C CA . LYS A 1 98 ? -5.711 -6.746 19.539 1.00 98.38 98 LYS A CA 1
ATOM 739 C C . LYS A 1 98 ? -7.139 -6.431 19.981 1.00 98.38 98 LYS A C 1
ATOM 741 O O . LYS A 1 98 ? -7.629 -7.065 20.911 1.00 98.38 98 LYS A O 1
ATOM 746 N N . ASP A 1 99 ? -7.761 -5.429 19.369 1.00 98.31 99 ASP A N 1
ATOM 747 C CA . ASP A 1 99 ? -9.125 -5.005 19.669 1.00 98.31 99 ASP A CA 1
ATOM 748 C C . ASP A 1 99 ? -9.762 -4.316 18.457 1.00 98.31 99 ASP A C 1
ATOM 750 O O . ASP A 1 99 ? -9.360 -3.234 18.024 1.00 98.31 99 ASP A O 1
ATOM 754 N N . HIS A 1 100 ? -10.815 -4.945 17.945 1.00 97.62 100 HIS A N 1
ATOM 755 C CA . HIS A 1 100 ? -11.531 -4.516 16.751 1.00 97.62 100 HIS A CA 1
ATOM 756 C C . HIS A 1 100 ? -12.313 -3.212 16.979 1.00 97.62 100 HIS A C 1
ATOM 758 O O . HIS A 1 100 ? -12.531 -2.459 16.030 1.00 97.62 100 HIS A O 1
ATOM 764 N N . ASN A 1 101 ? -12.690 -2.926 18.232 1.00 98.25 101 ASN A N 1
ATOM 765 C CA . ASN A 1 101 ? -13.513 -1.776 18.612 1.00 98.25 101 ASN A CA 1
ATOM 766 C C . ASN A 1 101 ? -12.695 -0.529 18.973 1.00 98.25 101 ASN A C 1
ATOM 768 O O . ASN A 1 101 ? -13.280 0.515 19.266 1.00 98.25 101 ASN A O 1
ATOM 772 N N . THR A 1 102 ? -11.359 -0.611 18.953 1.00 98.06 102 THR A N 1
ATOM 773 C CA . THR A 1 102 ? -10.494 0.559 19.149 1.00 98.06 102 THR A CA 1
ATOM 774 C C . THR A 1 102 ? -10.854 1.641 18.127 1.00 98.06 102 THR A C 1
ATOM 776 O O . THR A 1 102 ? -11.112 1.344 16.959 1.00 98.06 102 THR A O 1
ATOM 779 N N . SER A 1 103 ? -10.887 2.902 18.554 1.00 98.25 103 SER A N 1
ATOM 780 C CA . SER A 1 103 ? -11.185 4.025 17.666 1.00 98.25 103 SER A CA 1
ATOM 781 C C . SER A 1 103 ? -10.019 4.287 16.713 1.00 98.25 103 SER A C 1
ATOM 783 O O . SER A 1 103 ? -8.851 4.223 17.102 1.00 98.25 103 SER A O 1
ATOM 785 N N . VAL A 1 104 ? -10.310 4.663 15.467 1.00 98.25 104 VAL A N 1
ATOM 786 C CA . VAL A 1 104 ? -9.275 5.073 14.508 1.00 98.25 104 VAL A CA 1
ATOM 787 C C . VAL A 1 104 ? -8.445 6.241 15.053 1.00 98.25 104 VAL A C 1
ATOM 789 O O . VAL A 1 104 ? -7.229 6.265 14.857 1.00 98.25 104 VAL A O 1
ATOM 792 N N . ALA A 1 105 ? -9.069 7.185 15.765 1.00 98.12 105 ALA A N 1
ATOM 793 C CA . ALA A 1 105 ? -8.388 8.342 16.351 1.00 98.12 105 ALA A CA 1
ATOM 794 C C . ALA A 1 105 ? -7.366 7.988 17.447 1.00 98.12 105 ALA A C 1
ATOM 796 O O . ALA A 1 105 ? -6.466 8.788 17.703 1.00 98.12 105 ALA A O 1
ATOM 797 N N . ASP A 1 106 ? -7.465 6.802 18.055 1.00 98.19 106 ASP A N 1
ATOM 798 C CA . ASP A 1 106 ? -6.495 6.331 19.052 1.00 98.19 106 ASP A CA 1
ATOM 799 C C . ASP A 1 106 ? -5.226 5.765 18.396 1.00 98.19 106 ASP A C 1
ATOM 801 O O . ASP A 1 106 ? -4.192 5.601 19.046 1.00 98.19 106 ASP A O 1
ATOM 805 N N . VAL A 1 107 ? -5.290 5.464 17.094 1.00 98.25 107 VAL A N 1
ATOM 806 C CA . VAL A 1 107 ? -4.218 4.787 16.359 1.00 98.25 107 VAL A CA 1
ATOM 807 C C . VAL A 1 107 ? -3.615 5.663 15.268 1.00 98.25 107 VAL A C 1
ATOM 809 O O . VAL A 1 107 ? -2.404 5.615 15.052 1.00 98.25 107 VAL A O 1
ATOM 812 N N . LEU A 1 108 ? -4.412 6.453 14.554 1.00 98.06 108 LEU A N 1
ATOM 813 C CA . LEU A 1 108 ? -3.965 7.272 13.426 1.00 98.06 108 LEU A CA 1
ATOM 814 C C . LEU A 1 108 ? -3.941 8.758 13.787 1.00 98.06 108 LEU A C 1
ATOM 816 O O . LEU A 1 108 ? -4.721 9.235 14.608 1.00 98.06 108 LEU A O 1
ATOM 820 N N . SER A 1 109 ? -3.044 9.512 13.146 1.00 97.06 109 SER A N 1
ATOM 821 C CA . SER A 1 109 ? -2.971 10.957 13.363 1.00 97.06 109 SER A CA 1
ATOM 822 C C . SER A 1 109 ? -4.178 11.677 12.749 1.00 97.06 109 SER A C 1
ATOM 824 O O . SER A 1 109 ? -4.812 11.200 11.800 1.00 97.06 109 SER A O 1
ATOM 826 N N . LYS A 1 110 ? -4.470 12.884 13.247 1.00 96.56 110 LYS A N 1
ATOM 827 C CA . LYS A 1 110 ? -5.554 13.726 12.717 1.00 96.56 110 LYS A CA 1
ATOM 828 C C . LYS A 1 110 ? -5.343 14.072 11.243 1.00 96.56 110 LYS A C 1
ATOM 830 O O . LYS A 1 110 ? -6.313 14.200 10.501 1.00 96.56 110 LYS A O 1
ATOM 835 N N . GLU A 1 111 ? -4.094 14.209 10.811 1.00 95.56 111 GLU A N 1
ATOM 836 C CA . GLU A 1 111 ? -3.718 14.507 9.429 1.00 95.56 111 GLU A CA 1
ATOM 837 C C . GLU A 1 111 ? -4.057 13.338 8.500 1.00 95.56 111 GLU A C 1
ATOM 839 O O . GLU A 1 111 ? -4.665 13.555 7.451 1.00 95.56 111 GLU A O 1
ATOM 844 N N . VAL A 1 112 ? -3.734 12.103 8.905 1.00 95.31 112 VAL A N 1
ATOM 845 C CA . VAL A 1 112 ? -4.073 10.883 8.152 1.00 95.31 112 VAL A CA 1
ATOM 846 C C . VAL A 1 112 ? -5.586 10.742 8.010 1.00 95.31 112 VAL A C 1
ATOM 848 O O . VAL A 1 112 ? -6.088 10.516 6.906 1.00 95.31 112 VAL A O 1
ATOM 851 N N . ILE A 1 113 ? -6.314 10.941 9.109 1.00 97.19 113 ILE A N 1
ATOM 852 C CA . ILE A 1 113 ? -7.779 10.870 9.143 1.00 97.19 113 ILE A CA 1
ATOM 853 C C . ILE A 1 113 ? -8.385 11.923 8.211 1.00 97.19 113 ILE A C 1
ATOM 855 O O . ILE A 1 113 ? -9.168 11.590 7.322 1.00 97.19 113 ILE A O 1
ATOM 859 N N . LYS A 1 114 ? -7.965 13.186 8.348 1.00 95.94 114 LYS A N 1
ATOM 860 C CA . LYS A 1 114 ? -8.446 14.301 7.519 1.00 95.94 114 LYS A CA 1
ATOM 861 C C . LYS A 1 114 ? -8.135 14.110 6.033 1.00 95.94 114 LYS A C 1
ATOM 863 O O . LYS A 1 114 ? -8.907 14.566 5.194 1.00 95.94 114 LYS A O 1
ATOM 868 N N . GLY A 1 115 ? -7.017 13.464 5.705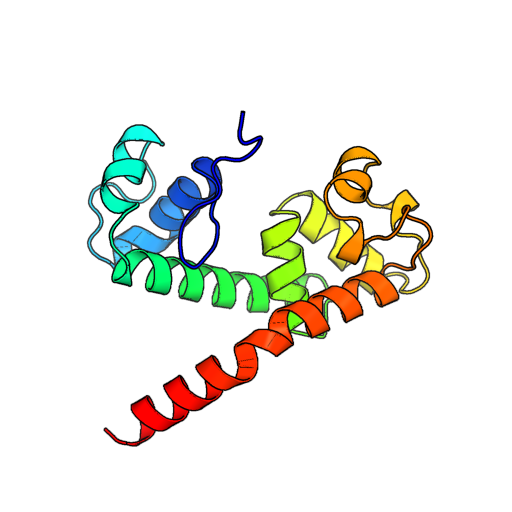 1.00 93.19 115 GLY A N 1
ATOM 869 C CA . GLY A 1 115 ? -6.634 13.166 4.326 1.00 93.19 115 GLY A CA 1
ATOM 870 C C . GLY A 1 115 ? -7.467 12.061 3.672 1.00 93.19 115 GLY A C 1
ATOM 871 O O . GLY A 1 115 ? -7.526 12.001 2.448 1.00 93.19 115 GLY A O 1
ATOM 872 N N . ASN A 1 116 ? -8.125 11.206 4.463 1.00 94.81 116 ASN A N 1
ATOM 873 C CA . ASN A 1 116 ? -8.827 10.018 3.971 1.00 94.81 116 ASN A CA 1
ATOM 874 C C . ASN A 1 116 ? -10.205 9.831 4.653 1.00 94.81 116 ASN A C 1
ATOM 876 O O . ASN A 1 116 ? -10.481 8.771 5.225 1.00 94.81 116 ASN A O 1
ATOM 880 N N . PRO A 1 117 ? -11.106 10.831 4.598 1.00 95.75 117 PRO A N 1
ATOM 881 C CA . PRO A 1 117 ? -12.372 10.792 5.333 1.00 95.75 117 PRO A CA 1
ATOM 882 C C . PRO A 1 117 ? -13.325 9.687 4.852 1.00 95.75 117 PRO A C 1
ATOM 884 O O . PRO A 1 117 ? -14.174 9.234 5.616 1.00 95.75 117 PRO A O 1
ATOM 887 N N . SER A 1 118 ? -13.187 9.206 3.613 1.00 95.38 118 SER A N 1
ATOM 888 C CA . SER A 1 118 ? -13.961 8.058 3.121 1.00 95.38 118 SER A CA 1
ATOM 889 C C . SER A 1 118 ? -13.654 6.773 3.900 1.00 95.38 118 SER A C 1
ATOM 891 O O . SER A 1 118 ? -14.563 5.983 4.149 1.00 95.38 118 SER A O 1
ATOM 893 N N . LEU A 1 119 ? -12.405 6.590 4.339 1.00 96.62 119 LEU A N 1
ATOM 894 C CA . LEU A 1 119 ? -11.958 5.417 5.094 1.00 96.62 119 LEU A CA 1
ATOM 895 C C . LEU A 1 119 ? -12.175 5.594 6.596 1.00 96.62 119 LEU A C 1
ATOM 897 O O . LEU A 1 119 ? -12.637 4.675 7.261 1.00 96.62 119 LEU A O 1
ATOM 901 N N . TYR A 1 120 ? -11.854 6.779 7.119 1.00 97.12 120 TYR A N 1
ATOM 902 C CA . TYR A 1 120 ? -11.729 7.002 8.562 1.00 97.12 120 TYR A CA 1
ATOM 903 C C . TYR A 1 120 ? -12.833 7.889 9.155 1.00 97.12 120 TYR A C 1
ATOM 905 O O . TYR A 1 120 ? -12.885 8.085 10.369 1.00 97.12 120 TYR A O 1
ATOM 913 N N . GLY A 1 121 ? -13.721 8.446 8.327 1.00 95.56 121 GLY A N 1
ATOM 914 C CA . GLY A 1 121 ? -14.710 9.426 8.765 1.00 95.56 121 GLY A CA 1
ATOM 915 C C . GLY A 1 121 ? -14.034 10.658 9.369 1.00 95.56 121 GLY A C 1
ATOM 916 O O . GLY A 1 121 ? -13.111 11.228 8.791 1.00 95.56 121 GLY A O 1
ATOM 917 N N . ASN A 1 122 ? -14.480 11.056 10.558 1.00 95.69 122 ASN A N 1
ATOM 918 C CA . ASN A 1 122 ? -13.826 12.076 11.385 1.00 95.69 122 ASN A CA 1
ATOM 919 C C . ASN A 1 122 ? -12.869 11.467 12.435 1.00 95.69 122 ASN A C 1
ATOM 921 O O . ASN A 1 122 ? -12.405 12.184 13.320 1.00 95.69 122 ASN A O 1
ATOM 925 N N . GLY A 1 123 ? -12.595 10.160 12.351 1.00 96.31 123 GLY A N 1
ATOM 926 C CA . GLY A 1 123 ? -11.788 9.402 13.305 1.00 96.31 123 GLY A CA 1
ATOM 927 C C . GLY A 1 123 ? -12.591 8.640 14.359 1.00 96.31 123 GLY A C 1
ATOM 928 O O . GLY A 1 123 ? -11.988 7.864 15.086 1.00 96.31 123 GLY A O 1
ATOM 929 N N . SER A 1 124 ? -13.916 8.821 14.442 1.00 95.62 124 SER A N 1
ATOM 930 C CA . SER A 1 124 ? -14.765 8.136 15.433 1.00 95.62 124 SER A CA 1
ATOM 931 C C . SER A 1 124 ? -15.160 6.706 15.055 1.00 95.62 124 SER A C 1
ATOM 933 O O . SER A 1 124 ? -15.899 6.070 15.801 1.00 95.62 124 SER A O 1
ATOM 935 N N . LEU A 1 125 ? -14.764 6.235 13.872 1.00 97.81 125 LEU A N 1
ATOM 936 C CA . LEU A 1 125 ? -15.002 4.858 13.446 1.00 97.81 125 LEU A CA 1
ATOM 937 C C . LEU A 1 125 ? -14.131 3.898 14.253 1.00 97.81 125 LEU A C 1
ATOM 939 O O . LEU A 1 125 ? -13.046 4.278 14.701 1.00 97.81 125 LEU A O 1
ATOM 943 N N . THR A 1 126 ? -14.566 2.647 14.378 1.00 98.62 126 THR A N 1
ATOM 944 C CA . THR A 1 126 ? -13.689 1.588 14.883 1.00 98.62 126 THR A CA 1
ATOM 945 C C . THR A 1 126 ? -12.634 1.213 13.836 1.00 98.62 126 THR A C 1
ATOM 947 O O . THR A 1 126 ? -12.788 1.487 12.639 1.00 98.62 126 THR A O 1
ATOM 950 N N . LEU A 1 127 ? -11.548 0.563 14.262 1.00 98.56 127 LEU A N 1
ATOM 951 C CA . LEU A 1 127 ? -10.579 -0.020 13.333 1.00 98.56 127 LEU A CA 1
ATOM 952 C C . LEU A 1 127 ? -11.246 -1.050 12.412 1.00 98.56 127 LEU A C 1
ATOM 954 O O . LEU A 1 127 ? -10.914 -1.089 11.229 1.00 98.56 127 LEU A O 1
ATOM 958 N N . GLN A 1 128 ? -12.200 -1.835 12.923 1.00 98.62 128 GLN A N 1
ATOM 959 C CA . GLN A 1 128 ? -12.962 -2.797 12.123 1.00 98.62 128 GLN A CA 1
ATOM 960 C C . GLN A 1 128 ? -13.772 -2.107 11.016 1.00 98.62 128 GLN A C 1
ATOM 962 O O . GLN A 1 128 ? -13.648 -2.494 9.856 1.00 98.62 128 GLN A O 1
ATOM 967 N N . ASP A 1 129 ? -14.510 -1.036 11.330 1.00 98.62 129 ASP A N 1
ATOM 968 C CA . ASP A 1 129 ? -15.274 -0.274 10.327 1.00 98.62 129 ASP A CA 1
ATOM 969 C C . ASP A 1 129 ? -14.363 0.273 9.217 1.00 98.62 129 ASP A C 1
ATOM 971 O O . ASP A 1 129 ? -14.689 0.230 8.028 1.00 98.62 129 ASP A O 1
ATOM 975 N N . ALA A 1 130 ? -13.201 0.814 9.597 1.00 98.44 130 ALA A N 1
ATOM 976 C CA . ALA A 1 130 ? -12.229 1.328 8.639 1.00 98.44 130 ALA A CA 1
ATOM 977 C C . ALA A 1 130 ? -11.638 0.205 7.771 1.00 98.44 130 ALA A C 1
ATOM 979 O O . ALA A 1 130 ? -11.458 0.387 6.566 1.00 98.44 130 ALA A O 1
ATOM 980 N N . TYR A 1 131 ? -11.370 -0.960 8.361 1.00 98.56 131 TYR A N 1
ATOM 981 C CA . TYR A 1 131 ? -10.847 -2.135 7.667 1.00 98.56 131 TYR A CA 1
ATOM 982 C C . TYR A 1 131 ? -11.859 -2.710 6.660 1.00 98.56 131 TYR A C 1
ATOM 984 O O . TYR A 1 131 ? -11.502 -3.022 5.525 1.00 98.56 131 TYR A O 1
ATOM 992 N N . GLU A 1 132 ? -13.145 -2.748 7.003 1.00 98.50 132 GLU A N 1
ATOM 993 C CA . GLU A 1 132 ? -14.212 -3.15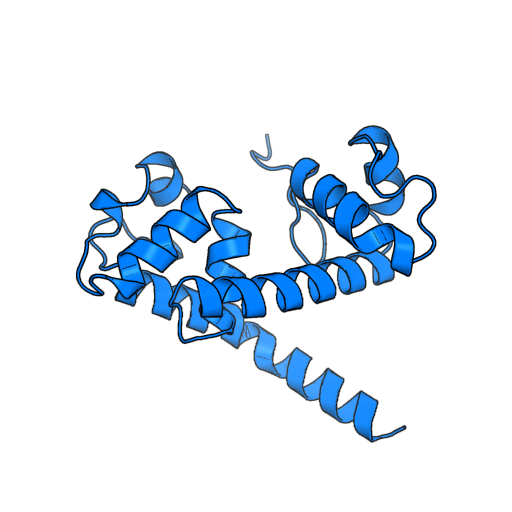7 6.080 1.00 98.50 132 GLU A CA 1
ATOM 994 C C . GLU A 1 132 ? -14.370 -2.184 4.909 1.00 98.50 132 GLU A C 1
ATOM 996 O O . GLU A 1 132 ? -14.501 -2.602 3.756 1.00 98.50 132 GLU A O 1
ATOM 1001 N N . ARG A 1 133 ? -14.271 -0.874 5.167 1.00 98.12 133 ARG A N 1
ATOM 1002 C CA . ARG A 1 133 ? -14.269 0.144 4.102 1.00 98.12 133 ARG A CA 1
ATOM 1003 C C . ARG A 1 133 ? -13.102 -0.035 3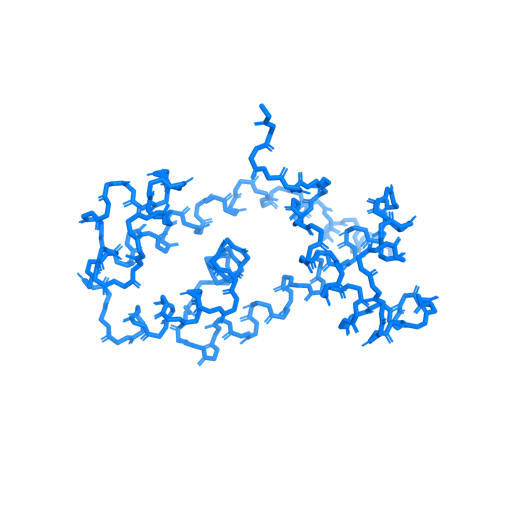.135 1.00 98.12 133 ARG A C 1
ATOM 1005 O O . ARG A 1 133 ? -13.270 0.179 1.936 1.00 98.12 133 ARG A O 1
ATOM 1012 N N . MET A 1 134 ? -11.937 -0.441 3.636 1.00 97.69 134 MET A N 1
ATOM 1013 C CA . MET A 1 134 ? -10.777 -0.767 2.804 1.00 97.69 134 MET A C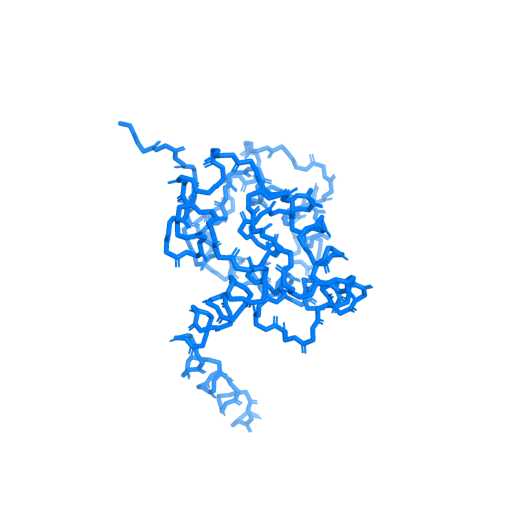A 1
ATOM 1014 C C . MET A 1 134 ? -11.021 -2.001 1.930 1.00 97.69 134 MET A C 1
ATOM 1016 O O . MET A 1 134 ? -10.695 -1.974 0.742 1.00 97.69 134 MET A O 1
ATOM 1020 N N . SER A 1 135 ? -11.635 -3.053 2.484 1.00 97.50 135 SER A N 1
ATOM 1021 C CA . SER A 1 135 ? -12.041 -4.232 1.706 1.00 97.50 135 SER A CA 1
ATOM 1022 C C . SER A 1 135 ? -13.008 -3.848 0.583 1.00 97.50 135 SER A C 1
ATOM 1024 O O . SER A 1 135 ? -12.774 -4.159 -0.587 1.00 97.50 135 SER A O 1
ATOM 1026 N N . ALA A 1 136 ? -14.044 -3.069 0.912 1.00 96.69 136 ALA A N 1
ATOM 1027 C CA . ALA A 1 136 ? -15.034 -2.600 -0.053 1.00 96.69 136 ALA A CA 1
ATOM 1028 C C . ALA A 1 136 ? -14.416 -1.729 -1.161 1.00 96.69 136 ALA A C 1
ATOM 1030 O O . ALA A 1 136 ? -14.787 -1.860 -2.328 1.00 96.69 136 ALA A O 1
ATOM 1031 N N . ALA A 1 137 ? -13.445 -0.872 -0.826 1.00 93.75 137 ALA A N 1
ATOM 1032 C CA . ALA A 1 137 ? -12.737 -0.055 -1.809 1.00 93.75 137 ALA A CA 1
ATOM 1033 C C . ALA A 1 137 ? -11.967 -0.912 -2.830 1.00 93.75 137 ALA A C 1
ATOM 1035 O O . ALA A 1 137 ? -12.007 -0.631 -4.028 1.00 93.75 137 ALA A O 1
ATOM 1036 N N . MET A 1 138 ? -11.309 -1.982 -2.375 1.00 92.25 138 MET A N 1
ATOM 1037 C CA . MET A 1 138 ? -10.611 -2.931 -3.252 1.00 92.25 138 MET A CA 1
ATOM 1038 C C . MET A 1 138 ? -11.568 -3.796 -4.076 1.00 92.25 138 MET A C 1
ATOM 1040 O O . MET A 1 138 ? -11.272 -4.100 -5.233 1.00 92.25 138 MET A O 1
ATOM 1044 N N . ALA A 1 139 ? -12.724 -4.165 -3.517 1.00 90.94 139 ALA A N 1
ATOM 1045 C CA . ALA A 1 139 ? -13.709 -5.008 -4.192 1.00 90.94 139 ALA A CA 1
ATOM 1046 C C . ALA A 1 139 ? -14.219 -4.399 -5.513 1.00 90.94 139 ALA A C 1
ATOM 1048 O O . ALA A 1 139 ? -14.574 -5.137 -6.431 1.00 90.94 139 ALA A O 1
ATOM 1049 N N . GLY A 1 140 ? -14.176 -3.069 -5.672 1.00 86.88 140 GLY A N 1
ATOM 1050 C CA . GLY A 1 140 ? -14.506 -2.401 -6.939 1.00 86.88 140 GLY A CA 1
ATOM 1051 C C . GLY A 1 140 ? -13.626 -2.822 -8.129 1.00 86.88 140 GLY A C 1
ATOM 1052 O O . GLY A 1 140 ? -14.039 -2.685 -9.281 1.00 86.88 140 GLY A O 1
ATOM 1053 N N . GLY A 1 141 ? -12.432 -3.367 -7.869 1.00 86.88 141 GLY A N 1
ATOM 1054 C CA . GLY A 1 141 ? -11.526 -3.901 -8.888 1.00 86.88 141 GLY A CA 1
ATOM 1055 C C . GLY A 1 141 ? -11.723 -5.385 -9.216 1.00 86.88 141 GLY A C 1
ATOM 1056 O O . GLY A 1 141 ? -11.052 -5.886 -10.117 1.00 86.88 141 GLY A O 1
ATOM 1057 N N . GLN A 1 142 ? -12.618 -6.095 -8.516 1.00 88.19 142 GLN A N 1
ATOM 1058 C CA . GLN A 1 142 ? -12.736 -7.557 -8.597 1.00 88.19 142 GLN A CA 1
ATOM 1059 C C . GLN A 1 142 ? -12.993 -8.063 -10.025 1.00 88.19 142 GLN A C 1
ATOM 1061 O O . GLN A 1 142 ? -12.367 -9.035 -10.439 1.00 88.19 142 GLN A O 1
ATOM 1066 N N . GLN A 1 143 ? -13.830 -7.364 -10.799 1.00 91.94 143 GLN A N 1
ATOM 1067 C CA . GLN A 1 143 ? -14.128 -7.728 -12.191 1.00 91.94 143 GLN A CA 1
ATOM 1068 C C . GLN A 1 143 ? -12.859 -7.868 -13.050 1.00 91.94 143 GLN A C 1
ATOM 1070 O O . GLN A 1 143 ? -12.716 -8.836 -13.789 1.00 91.94 143 GLN A O 1
ATOM 1075 N N . TYR A 1 144 ? -11.884 -6.971 -12.878 1.00 88.50 144 TYR A N 1
ATOM 1076 C CA . TYR A 1 144 ? -10.633 -7.006 -13.637 1.00 88.50 144 TYR A CA 1
ATOM 1077 C C . TYR A 1 144 ? -9.742 -8.176 -13.211 1.00 88.50 144 TYR A C 1
ATOM 1079 O O . TYR A 1 144 ? -9.038 -8.763 -14.032 1.00 88.50 144 TYR A O 1
ATOM 1087 N N . ALA A 1 145 ? -9.772 -8.536 -11.924 1.00 87.12 145 ALA A N 1
ATOM 1088 C CA . ALA A 1 145 ? -9.054 -9.702 -11.428 1.00 87.12 145 ALA A CA 1
ATOM 1089 C C . ALA A 1 145 ? -9.650 -11.003 -11.989 1.00 87.12 145 ALA A C 1
ATOM 1091 O O . ALA A 1 145 ? -8.903 -11.913 -12.349 1.00 87.12 145 ALA A O 1
ATOM 1092 N N . ASP A 1 146 ? -10.976 -11.085 -12.091 1.00 90.69 146 ASP A N 1
ATOM 1093 C CA . ASP A 1 146 ? -11.667 -12.244 -12.659 1.00 90.69 146 ASP A CA 1
ATOM 1094 C C . ASP A 1 146 ? -11.407 -12.372 -14.164 1.00 90.69 146 ASP A C 1
ATOM 1096 O O . ASP A 1 146 ? -11.044 -13.450 -14.636 1.00 90.69 146 ASP A O 1
ATOM 1100 N N . GLU A 1 147 ? -11.474 -11.267 -14.909 1.00 90.81 147 GLU A N 1
ATOM 1101 C CA . GLU A 1 147 ? -11.096 -11.225 -16.326 1.00 90.81 147 GLU A CA 1
ATOM 1102 C C . GLU A 1 147 ? -9.654 -11.702 -16.551 1.00 90.81 147 GLU A C 1
ATOM 1104 O O . GLU A 1 147 ? -9.407 -12.561 -17.402 1.00 90.81 147 GLU A O 1
ATOM 1109 N N . ALA A 1 148 ? -8.697 -11.215 -15.755 1.00 86.50 148 ALA A N 1
ATOM 1110 C CA . ALA A 1 148 ? -7.296 -11.614 -15.865 1.00 86.50 148 ALA A CA 1
ATOM 1111 C C . ALA A 1 148 ? -7.077 -13.115 -15.589 1.00 86.50 148 ALA A C 1
ATOM 1113 O O . ALA A 1 148 ? -6.268 -13.754 -16.267 1.00 86.50 148 ALA A O 1
ATOM 1114 N N . ARG A 1 149 ? -7.805 -13.698 -14.623 1.00 89.44 149 ARG A N 1
ATOM 1115 C CA . ARG A 1 149 ? -7.771 -15.147 -14.339 1.00 89.44 149 ARG A CA 1
ATOM 1116 C C . ARG A 1 149 ? -8.341 -15.963 -15.495 1.00 89.44 149 ARG A C 1
ATOM 1118 O O . ARG A 1 149 ? -7.765 -16.982 -15.860 1.00 89.44 149 ARG A O 1
ATOM 1125 N N . ASN A 1 150 ? -9.434 -15.506 -16.095 1.00 91.06 150 ASN A N 1
ATOM 1126 C CA . ASN A 1 150 ? -10.048 -16.202 -17.223 1.00 91.06 150 ASN A CA 1
ATOM 1127 C C . ASN A 1 150 ? -9.128 -16.193 -18.453 1.00 91.06 150 ASN A C 1
ATOM 1129 O O . ASN A 1 150 ? -8.970 -17.213 -19.120 1.00 91.06 150 ASN A O 1
ATOM 1133 N N . LEU A 1 151 ? -8.456 -15.067 -18.718 1.00 89.50 151 LEU A N 1
ATOM 1134 C CA . LEU A 1 151 ? -7.490 -14.955 -19.815 1.00 89.50 151 LEU A CA 1
ATOM 1135 C C . LEU A 1 151 ? -6.245 -15.832 -19.620 1.00 89.50 151 LEU A C 1
ATOM 1137 O O . LEU A 1 151 ? -5.677 -16.298 -20.607 1.00 89.50 151 LEU A O 1
ATOM 1141 N N . SER A 1 152 ? -5.797 -16.046 -18.380 1.00 81.44 152 SER A N 1
ATOM 1142 C CA . SER A 1 152 ? -4.619 -16.879 -18.106 1.00 81.44 152 SER A CA 1
ATOM 1143 C C . SER A 1 152 ? -4.905 -18.378 -18.185 1.00 81.44 152 SER A C 1
ATOM 1145 O O . SER A 1 152 ? -4.000 -19.134 -18.515 1.00 81.44 152 SER A O 1
ATOM 1147 N N . GLN A 1 153 ? -6.147 -18.801 -17.935 1.00 78.81 153 GLN A N 1
ATOM 1148 C CA . GLN A 1 153 ? -6.586 -20.199 -18.052 1.00 78.81 153 GLN A CA 1
ATOM 1149 C C . GLN A 1 153 ? -6.923 -20.620 -19.490 1.00 78.81 153 GLN A C 1
ATOM 1151 O O . GLN A 1 153 ? -7.006 -21.810 -19.777 1.00 78.81 153 GLN A O 1
ATOM 1156 N N . ALA A 1 154 ? -7.133 -19.658 -20.390 1.00 70.19 154 ALA A N 1
ATOM 1157 C CA . ALA A 1 154 ? -7.430 -19.905 -21.800 1.00 70.19 154 ALA A CA 1
ATOM 1158 C C . ALA A 1 154 ? -6.175 -20.129 -22.675 1.00 70.19 154 ALA A C 1
ATOM 1160 O O . ALA A 1 154 ? -6.306 -20.276 -23.891 1.00 70.19 154 ALA A O 1
ATOM 1161 N N . LYS A 1 155 ? -4.976 -20.112 -22.081 1.00 54.25 155 LYS A N 1
ATOM 1162 C CA . LYS A 1 155 ? -3.682 -20.358 -22.737 1.00 54.25 155 LYS A CA 1
ATOM 1163 C C . LYS A 1 155 ? -3.119 -21.708 -22.320 1.00 54.25 155 LYS A C 1
ATOM 1165 O O . LYS A 1 155 ? -2.481 -22.339 -23.188 1.00 54.25 155 LYS A O 1
#